Protein AF-X1P8T4-F1 (afdb_monomer)

Organism: NCBI:txid412755

Nearest PDB structures (foldseek):
  1f44-assembly1_A  TM=7.621E-01  e=1.670E-01  Punavirus P1
  2hof-assembly1_A-2  TM=7.284E-01  e=2.158E-01  Punavirus P1
  5crx-assembly1_B-2  TM=7.282E-01  e=3.380E-01  Punavirus P1
  5crx-assembly1_A-2  TM=7.327E-01  e=3.842E-01  Punavirus P1
  3c28-assembly1_A-2  TM=7.308E-01  e=1.071E+00  unclassified

InterPro domains:
  IPR010998 Integrase/recombinase, N-terminal [G3DSA:1.10.150.130] (56-139)

Solvent-accessible surface area (backbone atoms only — not comparable to full-atom values): 8133 Å² total; per-residue (Å²): 137,86,83,61,72,66,59,57,54,52,54,50,52,53,49,50,50,50,53,51,52,51,52,50,51,51,54,58,71,70,46,51,76,67,54,52,52,48,55,52,48,58,64,55,61,77,65,78,84,65,71,62,74,65,49,50,54,53,50,50,53,49,50,52,52,50,51,53,51,50,54,48,49,53,41,45,75,69,70,46,52,70,70,56,40,53,51,43,54,55,48,51,54,53,50,54,48,50,36,58,74,72,67,53,50,80,94,69,66,45,71,65,60,52,52,50,51,51,52,62,51,56,74,67,72,62,53,67,69,60,50,51,54,48,49,72,63,76,109

Mean predicted aligned error: 17.28 Å

Structure (mmCIF, N/CA/C/O backbone):
data_AF-X1P8T4-F1
#
_entry.id   AF-X1P8T4-F1
#
loop_
_atom_site.group_PDB
_atom_site.id
_atom_site.type_symbol
_atom_site.label_atom_id
_atom_site.label_alt_id
_atom_site.label_comp_id
_atom_site.label_asym_id
_atom_site.label_entity_id
_atom_site.label_seq_id
_atom_site.pdbx_PDB_ins_code
_atom_site.Cartn_x
_atom_site.Cartn_y
_atom_site.Cartn_z
_atom_site.occupancy
_atom_site.B_iso_or_equiv
_atom_site.auth_seq_id
_atom_site.auth_comp_id
_atom_site.auth_asym_id
_atom_site.auth_atom_id
_atom_site.pdbx_PDB_model_num
ATOM 1 N N . MET A 1 1 ? 50.712 -6.953 8.086 1.00 42.34 1 MET A N 1
ATOM 2 C CA . MET A 1 1 ? 49.333 -6.878 8.617 1.00 42.34 1 MET A CA 1
ATOM 3 C C . MET A 1 1 ? 49.061 -5.442 9.042 1.00 42.34 1 MET A C 1
ATOM 5 O O . MET A 1 1 ? 49.577 -5.014 10.064 1.00 42.34 1 MET A O 1
ATOM 9 N N . GLN A 1 2 ? 48.352 -4.668 8.218 1.00 41.84 2 GLN A N 1
ATOM 10 C CA . GLN A 1 2 ? 47.947 -3.300 8.561 1.00 41.84 2 GLN A CA 1
ATOM 11 C C . GLN A 1 2 ? 46.629 -3.359 9.339 1.00 41.84 2 GLN A C 1
ATOM 13 O O . GLN A 1 2 ? 45.591 -3.694 8.775 1.00 41.84 2 GLN A O 1
ATOM 18 N N . ASN A 1 3 ? 46.680 -3.055 10.637 1.00 49.06 3 ASN A N 1
ATOM 19 C CA . ASN A 1 3 ? 45.487 -2.864 11.458 1.00 49.06 3 ASN A CA 1
ATOM 20 C C . ASN A 1 3 ? 44.882 -1.495 11.134 1.00 49.06 3 ASN A C 1
ATOM 22 O O . ASN A 1 3 ? 45.495 -0.458 11.384 1.00 49.06 3 ASN A O 1
ATOM 26 N N . ASN A 1 4 ? 43.693 -1.511 10.539 1.00 45.84 4 ASN A N 1
ATOM 27 C CA . ASN A 1 4 ? 42.980 -0.321 10.100 1.00 45.84 4 ASN A CA 1
ATOM 28 C C . ASN A 1 4 ? 42.400 0.427 11.317 1.00 45.84 4 ASN A C 1
ATOM 30 O O . ASN A 1 4 ? 41.573 -0.108 12.056 1.00 45.84 4 ASN A O 1
ATOM 34 N N . LEU A 1 5 ? 42.850 1.667 11.526 1.00 47.00 5 LEU A N 1
ATOM 35 C CA . LEU A 1 5 ? 42.470 2.541 12.646 1.00 47.00 5 LEU A CA 1
ATOM 36 C C . LEU A 1 5 ? 40.945 2.775 12.719 1.00 47.00 5 LEU A C 1
ATOM 38 O O . LEU A 1 5 ? 40.390 2.937 13.805 1.00 47.00 5 LEU A O 1
ATOM 42 N N . ASN A 1 6 ? 40.263 2.721 11.570 1.00 44.97 6 ASN A N 1
ATOM 43 C CA . ASN A 1 6 ? 38.814 2.903 11.461 1.00 44.97 6 ASN A CA 1
ATOM 44 C C . ASN A 1 6 ? 38.005 1.775 12.116 1.00 44.97 6 ASN A C 1
ATOM 46 O O . ASN A 1 6 ? 36.903 2.028 12.603 1.00 44.97 6 ASN A O 1
ATOM 50 N N . THR A 1 7 ? 38.542 0.554 12.181 1.00 46.50 7 THR A N 1
ATOM 51 C CA . THR A 1 7 ? 37.832 -0.586 12.779 1.00 46.50 7 THR A CA 1
ATOM 52 C C . THR A 1 7 ? 37.748 -0.446 14.302 1.00 46.50 7 THR A C 1
ATOM 54 O O . THR A 1 7 ? 36.690 -0.667 14.881 1.00 46.50 7 THR A O 1
ATOM 57 N N . LYS A 1 8 ? 38.813 0.059 14.947 1.00 47.97 8 LYS A N 1
ATOM 58 C CA . LYS A 1 8 ? 38.831 0.317 16.400 1.00 47.97 8 LYS A CA 1
ATOM 59 C C . LYS A 1 8 ? 37.889 1.447 16.831 1.00 47.97 8 LYS A C 1
ATOM 61 O O . LYS A 1 8 ? 37.300 1.370 17.905 1.00 47.97 8 LYS A O 1
ATOM 66 N N . ILE A 1 9 ? 37.732 2.492 16.012 1.00 49.03 9 ILE A N 1
ATOM 67 C CA . ILE A 1 9 ? 36.825 3.617 16.313 1.00 49.03 9 ILE A CA 1
ATOM 68 C C . ILE A 1 9 ? 35.359 3.180 16.168 1.00 49.03 9 ILE A C 1
ATOM 70 O O . ILE A 1 9 ? 34.516 3.554 16.985 1.00 49.03 9 ILE A O 1
ATOM 74 N N . ALA A 1 10 ? 35.056 2.352 15.164 1.00 46.72 10 ALA A N 1
ATOM 75 C CA . ALA A 1 10 ? 33.722 1.790 14.976 1.00 46.72 10 ALA A CA 1
ATOM 76 C C . ALA A 1 10 ? 33.320 0.864 16.140 1.00 46.72 10 ALA A C 1
ATOM 78 O O . ALA A 1 10 ? 32.222 1.004 16.675 1.00 46.72 10 ALA A O 1
ATOM 79 N N . GLU A 1 11 ? 34.219 -0.012 16.597 1.00 48.03 11 GLU A N 1
ATOM 80 C CA . GLU A 1 11 ? 33.975 -0.902 17.746 1.00 48.03 11 GLU A CA 1
ATOM 81 C C . GLU A 1 11 ? 33.832 -0.143 19.078 1.00 48.03 11 GLU A C 1
ATOM 83 O O . GLU A 1 11 ? 32.978 -0.486 19.901 1.00 48.03 11 GLU A O 1
ATOM 88 N N . GLY A 1 12 ? 34.606 0.933 19.274 1.00 44.12 12 GLY A N 1
ATOM 89 C CA . GLY A 1 12 ? 34.494 1.805 20.448 1.00 44.12 12 GLY A CA 1
ATOM 90 C C . GLY A 1 12 ? 33.162 2.560 20.516 1.00 44.12 12 GLY A C 1
ATOM 91 O O . GLY A 1 12 ? 32.550 2.640 21.580 1.00 44.12 12 GLY A O 1
ATOM 92 N N . ASN A 1 13 ? 32.663 3.055 19.379 1.00 51.62 13 ASN A N 1
ATOM 93 C CA . ASN A 1 13 ? 31.381 3.765 19.307 1.00 51.62 13 ASN A CA 1
ATOM 94 C C . ASN A 1 13 ? 30.173 2.835 19.472 1.00 51.62 13 ASN A C 1
ATOM 96 O O . ASN A 1 13 ? 29.181 3.228 20.084 1.00 51.62 13 ASN A O 1
ATOM 100 N N . VAL A 1 14 ? 30.257 1.603 18.962 1.00 56.59 14 VAL A N 1
ATOM 101 C CA . VAL A 1 14 ? 29.225 0.581 19.190 1.00 56.59 14 VAL A CA 1
ATOM 102 C C . VAL A 1 14 ? 29.197 0.183 20.668 1.00 56.59 14 VAL A C 1
ATOM 104 O O . VAL A 1 14 ? 28.121 0.129 21.257 1.00 56.59 14 VAL A O 1
ATOM 107 N N . SER A 1 15 ? 30.363 0.016 21.301 1.00 59.25 15 SER A N 1
ATOM 108 C CA . SER A 1 15 ? 30.453 -0.261 22.742 1.00 59.25 15 SER A CA 1
ATOM 109 C C . SER A 1 15 ? 29.883 0.871 23.601 1.00 59.25 15 SER A C 1
ATOM 111 O O . SER A 1 15 ? 29.090 0.611 24.501 1.00 59.25 15 SER A O 1
ATOM 113 N N . LEU A 1 16 ? 30.218 2.132 23.312 1.00 54.69 16 LEU A N 1
ATOM 114 C CA . LEU A 1 16 ? 29.697 3.282 24.064 1.00 54.69 16 LEU A CA 1
ATOM 115 C C . LEU A 1 16 ? 28.187 3.453 23.899 1.00 54.69 16 LEU A C 1
ATOM 117 O O . LEU A 1 16 ? 27.490 3.747 24.868 1.00 54.69 16 LEU A O 1
ATOM 121 N N . ARG A 1 17 ? 27.670 3.237 22.686 1.00 51.34 17 ARG A N 1
ATOM 122 C CA . ARG A 1 17 ? 26.232 3.280 22.426 1.00 51.34 17 ARG A CA 1
ATOM 123 C C . ARG A 1 17 ? 25.494 2.200 23.212 1.00 51.34 17 ARG A C 1
ATOM 125 O O . ARG A 1 17 ? 24.482 2.511 23.829 1.00 51.34 17 ARG A O 1
ATOM 132 N N . ASN A 1 18 ? 26.025 0.980 23.234 1.00 56.69 18 ASN A N 1
ATOM 133 C CA . ASN A 1 18 ? 25.427 -0.122 23.981 1.00 56.69 18 ASN A CA 1
ATOM 134 C C . ASN A 1 18 ? 25.440 0.155 25.493 1.00 56.69 18 ASN A C 1
ATOM 136 O O . ASN A 1 18 ? 24.425 -0.046 26.146 1.00 56.69 18 ASN A O 1
ATOM 140 N N . ILE A 1 19 ? 26.531 0.710 26.036 1.00 57.53 19 ILE A N 1
ATOM 141 C CA . ILE A 1 19 ? 26.623 1.084 27.460 1.00 57.53 19 ILE A CA 1
ATOM 142 C C . ILE A 1 19 ? 25.605 2.179 27.819 1.00 57.53 19 ILE A C 1
ATOM 144 O O . ILE A 1 19 ? 24.952 2.100 28.858 1.00 57.53 19 ILE A O 1
ATOM 148 N N . ILE A 1 20 ? 25.440 3.192 26.963 1.00 56.81 20 ILE A N 1
ATOM 149 C CA . ILE A 1 20 ? 24.473 4.277 27.189 1.00 56.81 20 ILE A CA 1
ATOM 150 C C . ILE A 1 20 ? 23.032 3.763 27.069 1.00 56.81 20 ILE A C 1
ATOM 152 O O . ILE A 1 20 ? 22.190 4.131 27.886 1.00 56.81 20 ILE A O 1
ATOM 156 N N . GLU A 1 21 ? 22.736 2.918 26.078 1.00 64.50 21 GLU A N 1
ATOM 157 C CA . GLU A 1 21 ? 21.409 2.312 25.911 1.00 64.50 21 GLU A CA 1
ATOM 158 C C . GLU A 1 21 ? 21.065 1.395 27.096 1.00 64.50 21 GLU A C 1
ATOM 160 O O . GLU A 1 21 ? 19.959 1.485 27.628 1.00 64.50 21 GLU A O 1
ATOM 165 N N . GL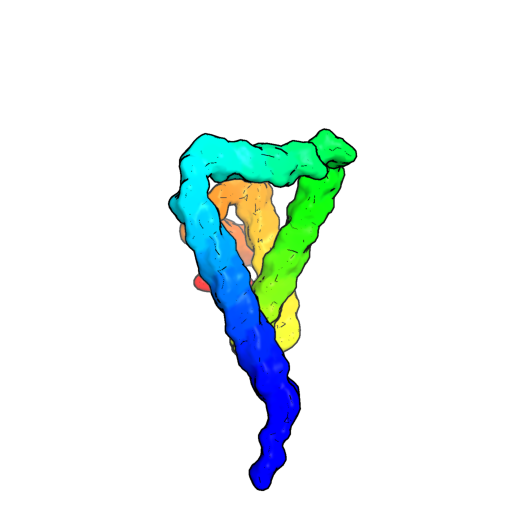U A 1 22 ? 22.007 0.583 27.579 1.00 64.00 22 GLU A N 1
ATOM 166 C CA . GLU A 1 22 ? 21.797 -0.275 28.748 1.00 64.00 22 GLU A CA 1
ATOM 167 C C . GLU A 1 22 ? 21.609 0.524 30.047 1.00 64.00 22 GLU A C 1
ATOM 169 O O . GLU A 1 22 ? 20.671 0.233 30.794 1.00 64.00 22 GLU A O 1
ATOM 174 N N . ASP A 1 23 ? 22.416 1.562 30.304 1.00 63.72 23 ASP A N 1
ATOM 175 C CA . ASP A 1 23 ? 22.267 2.420 31.493 1.00 63.72 23 ASP A CA 1
ATOM 176 C C . ASP A 1 23 ? 20.933 3.182 31.470 1.00 63.72 23 ASP A C 1
ATOM 178 O O . ASP A 1 23 ? 20.225 3.258 32.477 1.00 63.72 23 ASP A O 1
ATOM 182 N N . LEU A 1 24 ? 20.526 3.686 30.299 1.00 62.19 24 LEU A N 1
ATOM 183 C CA . LEU A 1 24 ? 19.226 4.333 30.119 1.00 62.19 24 LEU A CA 1
ATOM 184 C C . LEU A 1 24 ? 18.071 3.360 30.354 1.00 62.19 24 LEU A C 1
ATOM 186 O O . LEU A 1 24 ? 17.110 3.712 31.039 1.00 62.19 24 LEU A O 1
ATOM 190 N N . ILE A 1 25 ? 18.160 2.135 29.835 1.00 68.62 25 ILE A N 1
ATOM 191 C CA . ILE A 1 25 ? 17.139 1.104 30.049 1.00 68.62 25 ILE A CA 1
ATOM 192 C C . ILE A 1 25 ? 17.047 0.739 31.533 1.00 68.62 25 ILE A C 1
ATOM 194 O O . ILE A 1 25 ? 15.938 0.599 32.048 1.00 68.62 25 ILE A O 1
ATOM 198 N N . GLN A 1 26 ? 18.174 0.612 32.236 1.00 68.06 26 GLN A N 1
ATOM 199 C CA . GLN A 1 26 ? 18.180 0.316 33.671 1.00 68.06 26 GLN A CA 1
ATOM 200 C C . GLN A 1 26 ? 17.583 1.458 34.495 1.00 68.06 26 GLN A C 1
ATOM 202 O O . GLN A 1 26 ? 16.746 1.212 35.364 1.00 68.06 26 GLN A O 1
ATOM 207 N N . ARG A 1 27 ? 17.918 2.714 34.175 1.00 64.31 27 ARG A N 1
ATOM 208 C CA . ARG A 1 27 ? 17.305 3.883 34.822 1.00 64.31 27 ARG A CA 1
ATOM 209 C C . ARG A 1 27 ? 15.802 3.940 34.579 1.00 64.31 27 ARG A C 1
ATOM 211 O O . ARG A 1 27 ? 15.059 4.144 35.527 1.00 64.31 27 ARG A O 1
ATOM 218 N N . ILE A 1 28 ? 15.343 3.696 33.349 1.00 63.50 28 ILE A N 1
ATOM 219 C CA . ILE A 1 28 ? 13.912 3.668 32.998 1.00 63.50 28 ILE A CA 1
ATOM 220 C C . ILE A 1 28 ? 13.179 2.542 33.736 1.00 63.50 28 ILE A C 1
ATOM 222 O O . ILE A 1 28 ? 12.072 2.760 34.220 1.00 63.50 28 ILE A O 1
ATOM 226 N N . LYS A 1 29 ? 13.793 1.359 33.863 1.00 71.88 29 LYS A N 1
ATOM 227 C CA . LYS A 1 29 ? 13.238 0.230 34.630 1.00 71.88 29 LYS A CA 1
ATOM 228 C C . LYS A 1 29 ? 13.161 0.507 36.133 1.00 71.88 29 LYS A C 1
ATOM 230 O O . LYS A 1 29 ? 12.312 -0.076 36.798 1.00 71.88 29 LYS A O 1
ATOM 235 N N . GLY A 1 30 ? 14.035 1.367 36.653 1.00 70.31 30 GLY A N 1
ATOM 236 C CA . GLY A 1 30 ? 14.040 1.788 38.054 1.00 70.31 30 GLY A CA 1
ATOM 237 C C . GLY A 1 30 ? 13.045 2.903 38.393 1.00 70.31 30 GLY A C 1
ATOM 238 O O . GLY A 1 30 ? 12.837 3.170 39.573 1.00 70.31 30 GLY A O 1
ATOM 239 N N . LEU A 1 31 ? 12.430 3.552 37.397 1.00 70.75 31 LEU A N 1
ATOM 240 C CA . LEU A 1 31 ? 11.443 4.608 37.626 1.00 70.75 31 LEU A CA 1
ATOM 241 C C . LEU A 1 31 ? 10.074 4.019 37.965 1.00 70.75 31 LEU A C 1
ATOM 243 O O . LEU A 1 31 ? 9.599 3.078 37.324 1.00 70.75 31 LEU A O 1
ATOM 247 N N . SER A 1 32 ? 9.391 4.630 38.930 1.00 71.19 32 SER A N 1
ATOM 248 C CA . SER A 1 32 ? 7.996 4.301 39.200 1.00 71.19 32 SER A CA 1
ATOM 249 C C . SER A 1 32 ? 7.092 4.735 38.040 1.00 71.19 32 SER A C 1
ATOM 251 O O . SER A 1 32 ? 7.391 5.657 37.274 1.00 71.19 32 SER A O 1
ATOM 253 N N . SER A 1 33 ? 5.922 4.106 37.926 1.00 64.00 33 SER A N 1
ATOM 254 C CA . SER A 1 33 ? 4.934 4.404 36.881 1.00 64.00 33 SER A CA 1
ATOM 255 C C . SER A 1 33 ? 4.541 5.889 36.840 1.00 64.00 33 SER A C 1
ATOM 257 O O . SER A 1 33 ? 4.277 6.438 35.770 1.00 64.00 33 SER A O 1
ATOM 259 N N . GLY A 1 34 ? 4.525 6.555 38.001 1.00 66.94 34 GLY A N 1
ATOM 260 C CA . GLY A 1 34 ? 4.234 7.985 38.121 1.00 66.94 34 GLY A CA 1
ATOM 261 C C . GLY A 1 34 ? 5.357 8.877 37.589 1.00 66.94 34 GLY A C 1
ATOM 262 O O . GLY A 1 34 ? 5.085 9.870 36.915 1.00 66.94 34 GLY A O 1
ATOM 263 N N . GLU A 1 35 ? 6.612 8.500 37.820 1.00 68.38 35 GLU A N 1
ATOM 264 C CA . GLU A 1 35 ? 7.783 9.242 37.341 1.00 68.38 35 GLU A CA 1
ATOM 265 C C . GLU A 1 35 ? 7.962 9.102 35.827 1.00 68.38 35 GLU A C 1
ATOM 267 O O . GLU A 1 35 ? 8.258 10.087 35.148 1.00 68.38 35 GLU A O 1
ATOM 272 N N . LEU A 1 36 ? 7.677 7.918 35.273 1.00 65.81 36 LEU A N 1
ATOM 273 C CA . LEU A 1 36 ? 7.647 7.691 33.823 1.00 65.81 36 LEU A CA 1
ATOM 274 C C . LEU A 1 36 ? 6.587 8.560 33.134 1.00 65.81 36 LEU A C 1
ATOM 276 O O . LEU A 1 36 ? 6.860 9.201 32.116 1.00 65.81 36 LEU A O 1
ATOM 280 N N . LEU A 1 37 ? 5.385 8.634 33.714 1.00 62.09 37 LEU A N 1
ATOM 281 C CA . LEU A 1 37 ? 4.307 9.492 33.217 1.00 62.09 37 LEU A CA 1
ATOM 282 C C . LEU A 1 37 ? 4.652 10.982 33.340 1.00 62.09 37 LEU A C 1
ATOM 284 O O . LEU A 1 37 ? 4.327 11.757 32.438 1.00 62.09 37 LEU A O 1
ATOM 288 N N . GLY A 1 38 ? 5.325 11.383 34.419 1.00 66.56 38 GLY A N 1
ATOM 289 C CA . GLY A 1 38 ? 5.813 12.747 34.620 1.00 66.56 38 GLY A CA 1
ATOM 290 C C . GLY A 1 38 ? 6.852 13.155 33.575 1.00 66.56 38 GLY A C 1
ATOM 291 O O . GLY A 1 38 ? 6.690 14.183 32.917 1.00 66.56 38 GLY A O 1
ATOM 292 N N . ALA A 1 39 ? 7.865 12.316 33.346 1.00 65.19 39 ALA A N 1
ATOM 293 C CA . ALA A 1 39 ? 8.893 12.548 32.332 1.00 65.19 39 ALA A CA 1
ATOM 294 C C . ALA A 1 39 ? 8.295 12.631 30.916 1.00 65.19 39 ALA A C 1
ATOM 296 O O . ALA A 1 39 ? 8.615 13.545 30.151 1.00 65.19 39 ALA A O 1
ATOM 297 N N . TYR A 1 40 ? 7.358 11.735 30.589 1.00 60.12 40 TYR A N 1
ATOM 298 C CA . TYR A 1 40 ? 6.648 11.747 29.310 1.00 60.12 40 TYR A CA 1
ATOM 299 C C . TYR A 1 40 ? 5.817 13.026 29.116 1.00 60.12 40 TYR A C 1
ATOM 301 O O . TYR A 1 40 ? 5.844 13.636 28.044 1.00 60.12 40 TYR A O 1
ATOM 309 N N . ARG A 1 41 ? 5.113 13.485 30.160 1.00 60.34 41 ARG A N 1
ATOM 310 C CA . ARG A 1 41 ? 4.318 14.722 30.110 1.00 60.34 41 ARG A CA 1
ATOM 311 C C . ARG A 1 41 ? 5.189 15.967 29.963 1.00 60.34 41 ARG A C 1
ATOM 313 O O . ARG A 1 41 ? 4.847 16.815 29.141 1.00 60.34 41 ARG A O 1
ATOM 320 N N . SER A 1 42 ? 6.322 16.048 30.659 1.00 59.56 42 SER A N 1
ATOM 321 C CA . SER A 1 42 ? 7.282 17.155 30.521 1.00 59.56 42 SER A CA 1
ATOM 322 C C . SER A 1 42 ? 7.887 17.232 29.115 1.00 59.56 42 SER A C 1
ATOM 324 O O . SER A 1 42 ? 8.001 18.319 28.550 1.00 59.56 42 SER A O 1
ATOM 326 N N . LEU A 1 43 ? 8.176 16.085 28.490 1.00 56.31 43 LEU A N 1
ATOM 327 C CA . LEU A 1 43 ? 8.581 16.025 27.080 1.00 56.31 43 LEU A CA 1
ATOM 328 C C . LEU A 1 43 ? 7.440 16.416 26.123 1.00 56.31 43 LEU A C 1
ATOM 330 O O . LEU A 1 43 ? 7.688 16.992 25.062 1.00 56.31 43 LEU A O 1
ATOM 334 N N . SER A 1 44 ? 6.186 16.131 26.488 1.00 51.19 44 SER A N 1
ATOM 335 C CA . SER A 1 44 ? 5.008 16.496 25.690 1.00 51.19 44 SER A CA 1
ATOM 336 C C . SER A 1 44 ? 4.648 17.988 25.779 1.00 51.19 44 SER A C 1
ATOM 338 O O . SER A 1 44 ? 4.207 18.564 24.785 1.00 51.19 44 SER A O 1
ATOM 340 N N . GLY A 1 45 ? 4.896 18.630 26.929 1.00 44.31 45 GLY A N 1
ATOM 341 C CA . GLY A 1 45 ? 4.607 20.048 27.177 1.00 44.31 45 GLY A CA 1
ATOM 342 C C . GLY A 1 45 ? 5.537 21.016 26.438 1.00 44.31 45 GLY A C 1
ATOM 343 O O . GLY A 1 45 ? 5.166 22.156 26.178 1.00 44.31 45 GLY A O 1
ATOM 344 N N . LEU A 1 46 ? 6.709 20.552 25.997 1.00 49.66 46 LEU A N 1
ATOM 345 C CA . LEU A 1 46 ? 7.631 21.327 25.154 1.00 49.66 46 LEU A CA 1
ATOM 346 C C . LEU A 1 46 ? 7.116 21.554 23.715 1.00 49.66 46 LEU A C 1
ATOM 348 O O . LEU A 1 46 ? 7.721 22.318 22.966 1.00 49.66 46 LEU A O 1
ATOM 352 N N . LYS A 1 47 ? 6.011 20.912 23.300 1.00 50.00 47 LYS A N 1
ATOM 353 C CA . LYS A 1 47 ? 5.472 20.986 21.924 1.00 50.00 47 LYS A CA 1
ATOM 354 C C . LYS A 1 47 ? 4.290 21.941 21.728 1.00 50.00 47 LYS A C 1
ATOM 356 O O . LYS A 1 47 ? 3.878 22.142 20.589 1.00 50.00 47 LYS A O 1
ATOM 361 N N . THR A 1 48 ? 3.734 22.536 22.781 1.00 43.41 48 THR A N 1
ATOM 362 C CA . THR A 1 48 ? 2.411 23.194 22.734 1.00 43.41 48 THR A CA 1
ATOM 363 C C . THR A 1 48 ? 2.432 24.715 22.548 1.00 43.41 48 THR A C 1
ATOM 365 O O . THR A 1 48 ? 1.591 25.406 23.109 1.00 43.41 48 THR A O 1
ATOM 368 N N . SER A 1 49 ? 3.328 25.245 21.708 1.00 38.19 49 SER A N 1
ATOM 369 C CA . SER A 1 49 ? 3.290 26.666 21.306 1.00 38.19 49 SER A CA 1
ATOM 370 C C . SER A 1 49 ? 3.489 26.867 19.798 1.00 38.19 49 SER A C 1
ATOM 372 O O . SER A 1 49 ? 4.286 27.704 19.389 1.00 38.19 49 SER A O 1
ATOM 374 N N . SER A 1 50 ? 2.806 26.107 18.929 1.00 38.47 50 SER A N 1
ATOM 375 C CA . SER A 1 50 ? 2.669 26.505 17.514 1.00 38.47 50 SER A CA 1
ATOM 376 C C . SER A 1 50 ? 1.538 25.772 16.777 1.00 38.47 50 SER A C 1
ATOM 378 O O . SER A 1 50 ? 1.628 24.585 16.498 1.00 38.47 50 SER A O 1
ATOM 380 N N . ASN A 1 51 ? 0.472 26.508 16.456 1.00 40.62 51 ASN A N 1
ATOM 381 C CA . ASN A 1 51 ? -0.539 26.267 15.411 1.00 40.62 51 ASN A CA 1
ATOM 382 C C . ASN A 1 51 ? -0.707 24.812 14.885 1.00 40.62 51 ASN A C 1
ATOM 384 O O . ASN A 1 51 ? -0.256 24.441 13.794 1.00 40.62 51 ASN A O 1
ATOM 388 N N . ASN A 1 52 ? -1.431 23.996 15.658 1.00 43.59 52 ASN A N 1
ATOM 389 C CA . ASN A 1 52 ? -1.512 22.538 15.507 1.00 43.59 52 ASN A CA 1
ATOM 390 C C . ASN A 1 52 ? -2.037 22.040 14.143 1.00 43.59 52 ASN A C 1
ATOM 392 O O . ASN A 1 52 ? -1.549 21.032 13.643 1.00 43.59 52 ASN A O 1
ATOM 396 N N . ASN A 1 53 ? -2.965 22.731 13.475 1.00 35.34 53 ASN A N 1
ATOM 397 C CA . ASN A 1 53 ? -3.559 22.206 12.231 1.00 35.34 53 ASN A CA 1
ATOM 398 C C . ASN A 1 53 ? -2.610 22.260 11.019 1.00 35.34 53 ASN A C 1
ATOM 400 O O . ASN A 1 53 ? -2.611 21.357 10.181 1.00 35.34 53 ASN A O 1
ATOM 404 N N . LEU A 1 54 ? -1.748 23.277 10.947 1.00 35.94 54 LEU A N 1
ATOM 405 C CA . LEU A 1 54 ? -0.736 23.409 9.891 1.00 35.94 54 LEU A CA 1
ATOM 406 C C . LEU A 1 54 ? 0.458 22.476 10.132 1.00 35.94 54 LEU A C 1
ATOM 408 O O . LEU A 1 54 ? 1.078 21.991 9.185 1.00 35.94 54 LEU A O 1
ATOM 412 N N . GLN A 1 55 ? 0.774 22.206 11.400 1.00 40.97 55 GLN A N 1
ATOM 413 C CA . GLN A 1 55 ? 1.858 21.305 11.777 1.00 40.97 55 GLN A CA 1
ATOM 414 C C . GLN A 1 55 ? 1.462 19.834 11.596 1.00 40.97 55 GLN A C 1
ATOM 416 O O . GLN A 1 55 ? 2.296 19.045 11.159 1.00 40.97 55 GLN A O 1
ATOM 421 N N . ILE A 1 56 ? 0.194 19.473 11.832 1.00 39.97 56 ILE A N 1
ATOM 422 C CA . ILE A 1 56 ? -0.329 18.121 11.579 1.00 39.97 56 ILE A CA 1
ATOM 423 C C . ILE A 1 56 ? -0.301 17.791 10.081 1.00 39.97 56 ILE A C 1
ATOM 425 O O . ILE A 1 56 ? 0.210 16.734 9.722 1.00 39.97 56 ILE A O 1
ATOM 429 N N . SER A 1 57 ? -0.752 18.683 9.186 1.00 33.19 57 SER A N 1
ATOM 430 C CA . SER A 1 57 ? -0.697 18.391 7.740 1.00 33.19 57 SER A CA 1
ATOM 431 C C . SER A 1 57 ? 0.744 18.312 7.218 1.00 33.19 57 SER A C 1
ATOM 433 O O . SER A 1 57 ? 1.073 17.403 6.458 1.00 33.19 57 SER A O 1
ATOM 435 N N . LYS A 1 58 ? 1.647 19.188 7.692 1.00 36.88 58 LYS A N 1
ATOM 436 C CA . LYS A 1 58 ? 3.083 19.127 7.364 1.00 36.88 58 LYS A CA 1
ATOM 437 C C . LYS A 1 58 ? 3.746 17.852 7.888 1.00 36.88 58 LYS A C 1
ATOM 439 O O . LYS A 1 58 ? 4.533 17.244 7.169 1.00 36.88 58 LYS A O 1
ATOM 444 N N . LYS A 1 59 ? 3.420 17.432 9.113 1.00 50.97 59 LYS A N 1
ATOM 445 C CA . LYS A 1 59 ? 3.955 16.214 9.734 1.00 50.97 59 LYS A CA 1
ATOM 446 C C . LYS A 1 59 ? 3.418 14.951 9.058 1.00 50.97 59 LYS A C 1
ATOM 448 O O . LYS A 1 59 ? 4.197 14.037 8.818 1.00 50.97 59 LYS A O 1
ATOM 453 N N . ASN A 1 60 ? 2.140 14.926 8.684 1.00 49.69 60 ASN A N 1
ATOM 454 C CA . ASN A 1 60 ? 1.545 13.824 7.926 1.00 49.69 60 ASN A CA 1
ATOM 455 C C . ASN A 1 60 ? 2.142 13.735 6.515 1.00 49.69 60 ASN A C 1
ATOM 457 O O . ASN A 1 60 ? 2.499 12.647 6.082 1.00 49.69 60 ASN A O 1
ATOM 461 N N . ASN A 1 61 ? 2.358 14.869 5.841 1.00 57.12 61 ASN A N 1
ATOM 462 C CA . ASN A 1 61 ? 3.044 14.900 4.546 1.00 57.12 61 ASN A CA 1
ATOM 463 C C . ASN A 1 61 ? 4.499 14.421 4.646 1.00 57.12 61 ASN A C 1
ATOM 465 O O . ASN A 1 61 ? 5.001 13.776 3.728 1.00 57.12 61 ASN A O 1
ATOM 469 N N . GLN A 1 62 ? 5.197 14.747 5.737 1.00 63.38 62 GLN A N 1
ATOM 470 C CA . GLN A 1 62 ? 6.556 14.262 5.970 1.00 63.38 62 GLN A CA 1
ATOM 471 C C . GLN A 1 62 ? 6.567 12.750 6.227 1.00 63.38 62 GLN A C 1
ATOM 473 O O . GLN A 1 62 ? 7.354 12.043 5.608 1.00 63.38 62 GLN A O 1
ATOM 478 N N . LEU A 1 63 ? 5.635 12.253 7.045 1.00 69.25 63 LEU A N 1
ATOM 479 C CA . LEU A 1 63 ? 5.462 10.825 7.303 1.00 69.25 63 LEU A CA 1
ATOM 480 C C . LEU A 1 63 ? 5.135 10.047 6.017 1.00 69.25 63 LEU A C 1
ATOM 482 O O . LEU A 1 63 ? 5.725 9.004 5.766 1.00 69.25 63 LEU A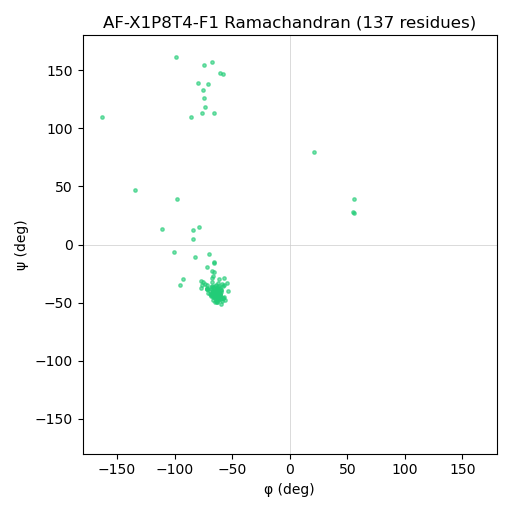 O 1
ATOM 486 N N . GLU A 1 64 ? 4.253 10.570 5.160 1.00 63.09 64 GLU A N 1
ATOM 487 C CA . GLU A 1 64 ? 3.945 9.959 3.860 1.00 63.09 64 GLU A CA 1
ATOM 488 C C . GLU A 1 64 ? 5.175 9.902 2.945 1.00 63.09 64 GLU A C 1
ATOM 490 O O . GLU A 1 64 ? 5.427 8.876 2.311 1.00 63.09 64 GLU A O 1
ATOM 495 N N . LYS A 1 65 ? 5.983 10.970 2.904 1.00 71.75 65 LYS A N 1
ATOM 496 C CA . LYS A 1 65 ? 7.253 10.975 2.161 1.00 71.75 65 LYS A CA 1
ATOM 497 C C . LYS A 1 65 ? 8.240 9.949 2.709 1.00 71.75 65 LYS A C 1
ATOM 499 O O . LYS A 1 65 ? 8.919 9.291 1.921 1.00 71.75 65 LYS A O 1
ATOM 504 N N . ASP A 1 66 ? 8.318 9.814 4.029 1.00 74.50 66 ASP A N 1
ATOM 505 C CA . ASP A 1 66 ? 9.208 8.860 4.684 1.00 74.50 66 ASP A CA 1
ATOM 506 C C . ASP A 1 66 ? 8.788 7.411 4.376 1.00 74.50 66 ASP A C 1
ATOM 508 O O . ASP A 1 66 ? 9.640 6.622 3.967 1.00 74.50 66 ASP A O 1
ATOM 512 N N . ILE A 1 67 ? 7.485 7.099 4.415 1.00 75.94 67 ILE A N 1
ATOM 513 C CA . ILE A 1 67 ? 6.932 5.781 4.047 1.00 75.94 67 ILE A CA 1
ATOM 514 C C . ILE A 1 67 ? 7.178 5.464 2.565 1.00 75.94 67 ILE A C 1
ATOM 516 O O . ILE A 1 67 ? 7.635 4.372 2.225 1.00 75.94 67 ILE A O 1
ATOM 520 N N . ILE A 1 68 ? 6.924 6.416 1.658 1.00 77.75 68 ILE A N 1
ATOM 521 C CA . ILE A 1 68 ? 7.175 6.226 0.219 1.00 77.75 68 ILE A CA 1
ATOM 522 C C . ILE A 1 68 ? 8.663 5.961 -0.041 1.00 77.75 68 ILE A C 1
ATOM 524 O O . ILE A 1 68 ? 9.010 5.107 -0.864 1.00 77.75 68 ILE A O 1
ATOM 528 N N . ARG A 1 69 ? 9.554 6.680 0.651 1.00 80.00 69 ARG A N 1
ATOM 529 C CA . ARG A 1 69 ? 11.005 6.492 0.541 1.00 80.00 69 ARG A CA 1
ATOM 530 C C . ARG A 1 69 ? 11.426 5.115 1.043 1.00 80.00 69 ARG A C 1
ATOM 532 O O . ARG A 1 69 ? 12.228 4.457 0.379 1.00 80.00 69 ARG A O 1
ATOM 539 N N . GLU A 1 70 ? 10.902 4.680 2.180 1.00 79.12 70 GLU A N 1
ATOM 540 C CA . GLU A 1 70 ? 11.204 3.373 2.760 1.00 79.12 70 GLU A CA 1
ATOM 541 C C . GLU A 1 70 ? 10.726 2.234 1.853 1.00 79.12 70 GLU A C 1
ATOM 543 O O . GLU A 1 70 ? 11.526 1.380 1.468 1.00 79.12 70 GLU A O 1
ATOM 548 N N . TYR A 1 71 ? 9.482 2.294 1.373 1.00 82.81 71 TYR A N 1
ATOM 549 C CA . TYR A 1 71 ? 8.949 1.313 0.426 1.00 82.81 71 TYR A CA 1
ATOM 550 C C . TYR A 1 71 ? 9.737 1.287 -0.893 1.00 82.81 71 TYR A C 1
ATOM 552 O O . TYR A 1 71 ? 10.096 0.223 -1.397 1.00 82.81 71 TYR A O 1
ATOM 560 N N . SER A 1 72 ? 10.113 2.457 -1.422 1.00 79.00 72 SER A N 1
ATOM 561 C CA . SER A 1 72 ? 10.981 2.543 -2.605 1.00 79.00 72 SER A CA 1
ATOM 562 C C . SER A 1 72 ? 12.345 1.889 -2.372 1.00 79.00 72 SER A C 1
ATOM 564 O O . SER A 1 72 ? 12.906 1.282 -3.282 1.00 79.00 72 SER A O 1
ATOM 566 N N . THR A 1 73 ? 12.893 2.029 -1.165 1.00 84.50 73 THR A N 1
ATOM 567 C CA . THR A 1 73 ? 14.191 1.458 -0.781 1.00 84.50 73 THR A CA 1
ATOM 568 C C . THR A 1 73 ? 14.093 -0.060 -0.662 1.00 84.50 73 THR A C 1
ATOM 570 O O . THR A 1 73 ? 14.950 -0.762 -1.191 1.00 84.50 73 THR A O 1
ATOM 573 N N . HIS A 1 74 ? 13.006 -0.564 -0.075 1.00 84.50 74 HIS A N 1
ATOM 574 C CA . HIS A 1 74 ? 12.694 -1.990 -0.018 1.00 84.50 74 HIS A CA 1
ATOM 575 C C . HIS A 1 74 ? 12.561 -2.619 -1.415 1.00 84.50 74 HIS A C 1
ATOM 577 O O . HIS A 1 74 ? 13.168 -3.644 -1.705 1.00 84.50 74 HIS A O 1
ATOM 583 N N . LEU A 1 75 ? 11.832 -1.986 -2.339 1.00 82.12 75 LEU A N 1
ATOM 584 C CA . LEU A 1 75 ? 11.714 -2.510 -3.705 1.00 82.12 75 LEU A CA 1
ATOM 585 C C . LEU A 1 75 ? 13.065 -2.526 -4.438 1.00 82.12 75 LEU A C 1
ATOM 587 O O . LEU A 1 75 ? 13.346 -3.441 -5.212 1.00 82.12 75 LEU A O 1
ATOM 591 N N . ARG A 1 76 ? 13.927 -1.535 -4.184 1.00 85.38 76 ARG A N 1
ATOM 592 C CA . ARG A 1 76 ? 15.287 -1.508 -4.742 1.00 85.38 76 ARG A CA 1
ATOM 593 C C . ARG A 1 76 ? 16.174 -2.603 -4.158 1.00 85.38 76 ARG A C 1
ATOM 595 O O . ARG A 1 76 ? 16.939 -3.189 -4.915 1.00 85.38 76 ARG A O 1
ATOM 602 N N . SER A 1 77 ? 16.063 -2.915 -2.863 1.00 88.69 77 SER A N 1
ATOM 603 C CA . SER A 1 77 ? 16.830 -4.015 -2.257 1.00 88.69 77 SER A CA 1
ATOM 604 C C . SER A 1 77 ? 16.401 -5.391 -2.778 1.00 88.69 77 SER A C 1
ATOM 606 O O . SER A 1 77 ? 17.211 -6.311 -2.808 1.00 88.69 77 SER A O 1
ATOM 608 N N . GLN A 1 78 ? 15.174 -5.516 -3.295 1.00 87.69 78 GLN A N 1
ATOM 609 C CA . 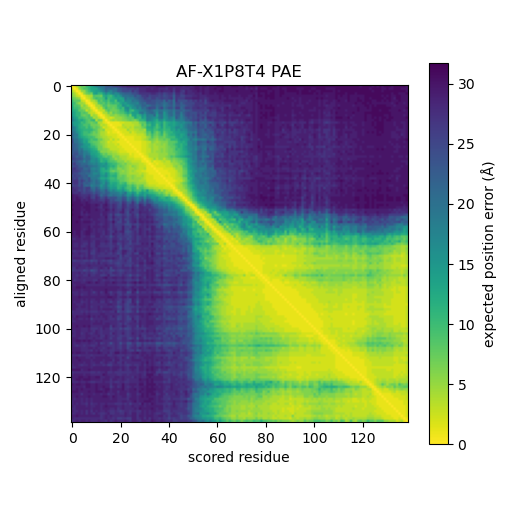GLN A 1 78 ? 14.718 -6.680 -4.066 1.00 87.69 78 GLN A CA 1
ATOM 610 C C . GLN A 1 78 ? 15.193 -6.687 -5.536 1.00 87.69 78 GLN A C 1
ATOM 612 O O . GLN A 1 78 ? 14.635 -7.413 -6.364 1.00 87.69 78 GLN A O 1
ATOM 617 N N . ASN A 1 79 ? 16.179 -5.859 -5.899 1.00 89.94 79 ASN A N 1
ATOM 618 C CA . ASN A 1 79 ? 16.706 -5.714 -7.260 1.00 89.94 79 ASN A CA 1
ATOM 619 C C . ASN A 1 79 ? 15.641 -5.358 -8.318 1.00 89.94 79 ASN A C 1
ATOM 621 O O . ASN A 1 79 ? 15.794 -5.676 -9.500 1.00 89.94 79 ASN A O 1
ATOM 625 N N . LYS A 1 80 ? 14.541 -4.692 -7.933 1.00 82.94 80 LYS A N 1
ATOM 626 C CA . LYS A 1 80 ? 13.557 -4.213 -8.914 1.00 82.94 80 LYS A CA 1
ATOM 627 C C . LYS A 1 80 ? 14.138 -3.045 -9.710 1.00 82.94 80 LYS A C 1
ATOM 629 O O . LYS A 1 80 ? 14.734 -2.123 -9.154 1.00 82.94 80 LYS A O 1
ATOM 634 N N . ALA A 1 81 ? 13.897 -3.053 -11.021 1.00 91.00 81 ALA A N 1
ATOM 635 C CA . ALA A 1 81 ? 14.256 -1.944 -11.896 1.00 91.00 81 ALA A CA 1
ATOM 636 C C . ALA A 1 81 ? 13.586 -0.639 -11.438 1.00 91.00 81 ALA A C 1
ATOM 638 O O . ALA A 1 81 ? 12.448 -0.643 -10.965 1.00 91.00 81 ALA A O 1
ATOM 639 N N . TYR A 1 82 ? 14.263 0.494 -11.636 1.00 90.06 82 TYR A N 1
ATOM 640 C CA . TYR A 1 82 ? 13.761 1.809 -11.225 1.00 90.06 82 TYR A CA 1
ATOM 641 C C . TYR A 1 82 ? 12.357 2.121 -11.774 1.00 90.06 82 TYR A C 1
ATOM 643 O O . TYR A 1 82 ? 11.514 2.653 -11.051 1.00 90.06 82 TYR A O 1
ATOM 651 N N . SER A 1 83 ? 12.083 1.755 -13.030 1.00 88.50 83 SER A N 1
ATOM 652 C CA . SER A 1 83 ? 10.762 1.906 -13.654 1.00 88.50 83 SER A CA 1
ATOM 653 C C . SER A 1 83 ? 9.681 1.112 -12.916 1.00 88.50 83 SER A C 1
ATOM 655 O O 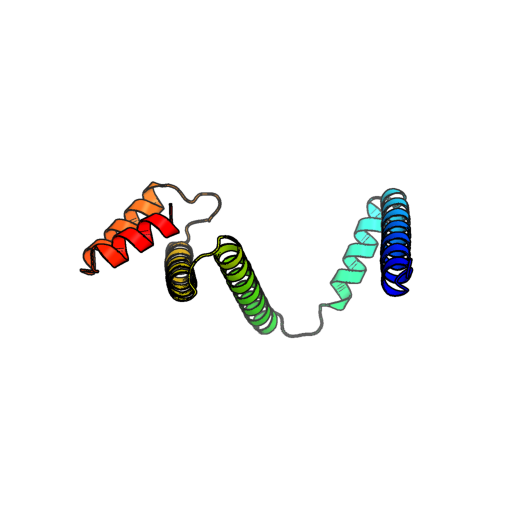. SER A 1 83 ? 8.615 1.650 -12.635 1.00 88.50 83 SER A O 1
ATOM 657 N N . THR A 1 84 ? 9.978 -0.125 -12.517 1.00 87.00 84 THR A N 1
ATOM 658 C CA . THR A 1 84 ? 9.080 -0.968 -11.717 1.00 87.00 84 THR A CA 1
ATOM 659 C C . THR A 1 84 ? 8.851 -0.390 -10.323 1.00 87.00 84 THR A C 1
ATOM 661 O O . THR A 1 84 ? 7.714 -0.351 -9.866 1.00 87.00 84 THR A O 1
ATOM 664 N N . VAL A 1 85 ? 9.899 0.120 -9.662 1.00 85.94 85 VAL A N 1
ATOM 665 C CA . VAL A 1 85 ? 9.769 0.799 -8.358 1.00 85.94 85 VAL A CA 1
ATOM 666 C C . VAL A 1 85 ? 8.817 1.990 -8.472 1.00 85.94 85 VAL A C 1
ATOM 668 O O . VAL A 1 85 ? 7.913 2.146 -7.654 1.00 85.94 85 VAL A O 1
ATOM 671 N N . LYS A 1 86 ? 8.985 2.812 -9.514 1.00 89.38 86 LYS A N 1
ATOM 672 C CA . LYS A 1 86 ? 8.122 3.969 -9.778 1.00 89.38 86 LYS A CA 1
ATOM 673 C C . LYS A 1 86 ? 6.670 3.555 -10.031 1.00 89.38 86 LYS A C 1
ATOM 675 O O . LYS A 1 86 ? 5.765 4.179 -9.476 1.00 89.38 86 LYS A O 1
ATOM 680 N N . ASP A 1 87 ? 6.452 2.515 -10.836 1.00 87.69 87 ASP A N 1
ATOM 681 C CA . ASP A 1 87 ? 5.117 1.969 -11.099 1.00 87.69 87 ASP A CA 1
ATOM 682 C C . ASP A 1 87 ? 4.450 1.514 -9.793 1.00 87.69 87 ASP A C 1
ATOM 684 O O . ASP A 1 87 ? 3.316 1.904 -9.514 1.00 87.69 87 ASP A O 1
ATOM 688 N N . TYR A 1 88 ? 5.167 0.752 -8.967 1.00 87.00 88 TYR A N 1
ATOM 689 C CA . TYR A 1 88 ? 4.641 0.167 -7.732 1.00 87.00 88 TYR A CA 1
ATOM 690 C C . TYR A 1 88 ? 4.303 1.240 -6.698 1.00 87.00 88 TYR A C 1
ATOM 692 O O . TYR A 1 88 ? 3.208 1.239 -6.149 1.00 87.00 88 TYR A O 1
ATOM 700 N N . VAL A 1 89 ? 5.185 2.224 -6.498 1.00 88.44 89 VAL A N 1
ATOM 701 C CA . VAL A 1 89 ? 4.906 3.373 -5.622 1.00 88.44 89 VAL A CA 1
ATOM 702 C C . VAL A 1 89 ? 3.644 4.112 -6.070 1.00 88.44 89 VAL A C 1
ATOM 704 O O . VAL A 1 89 ? 2.784 4.427 -5.250 1.00 88.44 89 VAL A O 1
ATOM 707 N N . ASN A 1 90 ? 3.497 4.366 -7.373 1.00 87.88 90 ASN A N 1
ATOM 708 C CA . ASN A 1 90 ? 2.323 5.052 -7.907 1.00 87.88 90 ASN A CA 1
ATOM 709 C C . ASN A 1 90 ? 1.033 4.237 -7.706 1.00 87.88 90 ASN A C 1
ATOM 711 O O . ASN A 1 90 ? -0.012 4.805 -7.386 1.00 87.88 90 ASN A O 1
ATOM 715 N N . ILE A 1 91 ? 1.099 2.912 -7.871 1.00 87.75 91 ILE A N 1
ATOM 716 C CA . ILE A 1 91 ? -0.022 2.004 -7.601 1.00 87.75 91 ILE A CA 1
ATOM 717 C C . ILE A 1 91 ? -0.402 2.058 -6.115 1.00 87.75 91 ILE A C 1
ATOM 719 O O . ILE A 1 91 ? -1.567 2.306 -5.801 1.00 87.75 91 ILE A O 1
ATOM 723 N N . SER A 1 92 ? 0.566 1.930 -5.203 1.00 86.50 92 SER A N 1
ATOM 724 C CA . SER A 1 92 ? 0.327 1.982 -3.755 1.00 86.50 92 SER A CA 1
ATOM 725 C C . SER A 1 92 ? -0.282 3.315 -3.306 1.00 86.50 92 SER A C 1
ATOM 727 O O . SER A 1 92 ? -1.218 3.324 -2.507 1.00 86.50 92 SER A O 1
ATOM 729 N N . VAL A 1 93 ? 0.171 4.451 -3.850 1.00 87.00 93 VAL A N 1
ATOM 730 C CA . VAL A 1 93 ? -0.408 5.775 -3.545 1.00 87.00 93 VAL A CA 1
ATOM 731 C C . VAL A 1 93 ? -1.868 5.865 -3.999 1.00 87.00 93 VAL A C 1
ATOM 733 O O . VAL A 1 93 ? -2.721 6.373 -3.269 1.00 87.00 93 VAL A O 1
ATOM 736 N N . LYS A 1 94 ? -2.195 5.342 -5.186 1.00 88.38 94 LYS A N 1
ATOM 737 C CA . LYS A 1 94 ? -3.576 5.334 -5.696 1.00 88.38 94 LYS A CA 1
ATOM 738 C C . LYS A 1 94 ? -4.488 4.422 -4.883 1.00 88.38 94 LYS A C 1
ATOM 740 O O . LYS A 1 94 ? -5.615 4.812 -4.590 1.00 88.38 94 LYS A O 1
ATOM 745 N N . PHE A 1 95 ? -4.011 3.237 -4.515 1.00 87.56 95 PHE A N 1
ATOM 746 C CA . PHE A 1 95 ? -4.780 2.295 -3.708 1.00 87.56 95 PHE A CA 1
ATOM 747 C C . PHE A 1 95 ? -5.029 2.832 -2.293 1.00 87.56 95 PHE A C 1
ATOM 749 O O . PHE A 1 95 ? -6.168 2.893 -1.843 1.00 87.56 95 PHE A O 1
ATOM 756 N N . THR A 1 96 ? -3.995 3.335 -1.617 1.00 86.44 96 THR A N 1
ATOM 757 C CA . THR A 1 96 ? -4.148 3.946 -0.283 1.00 86.44 96 THR A CA 1
ATOM 758 C C . THR A 1 96 ? -5.054 5.179 -0.305 1.00 86.44 96 THR A C 1
ATOM 760 O O . THR A 1 96 ? -5.809 5.403 0.640 1.00 86.44 96 THR A O 1
ATOM 763 N N . SER A 1 97 ? -5.044 5.953 -1.396 1.00 87.31 97 SER A N 1
ATOM 764 C CA . SER A 1 97 ? -6.000 7.048 -1.605 1.00 87.31 97 SER A CA 1
ATOM 765 C C . SER A 1 97 ? -7.442 6.541 -1.714 1.00 87.31 97 SER A C 1
ATOM 767 O O . SER A 1 97 ? -8.325 7.128 -1.096 1.00 87.31 97 SER A O 1
ATOM 769 N N . TYR A 1 98 ? -7.682 5.439 -2.434 1.00 88.25 98 TYR A N 1
ATOM 770 C CA . TYR A 1 98 ? -8.996 4.786 -2.495 1.00 88.25 98 TYR A CA 1
ATOM 771 C C . TYR A 1 98 ? -9.458 4.303 -1.111 1.00 88.25 98 TYR A C 1
ATOM 773 O O . TYR A 1 98 ? -10.577 4.614 -0.706 1.00 88.25 98 TYR A O 1
ATOM 781 N N . VAL A 1 99 ? -8.591 3.627 -0.351 1.00 84.88 99 VAL A N 1
ATOM 782 C CA . VAL A 1 99 ? -8.894 3.160 1.017 1.00 84.88 99 VAL A CA 1
ATOM 783 C C . VAL A 1 99 ? -9.312 4.334 1.911 1.00 84.88 99 VAL A C 1
ATOM 785 O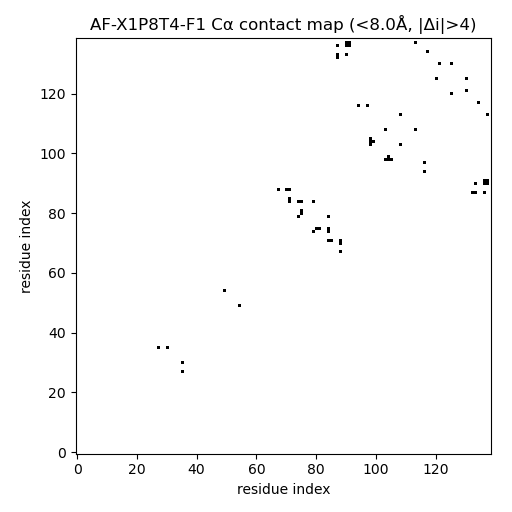 O . VAL A 1 99 ? -10.359 4.289 2.558 1.00 84.88 99 VAL A O 1
ATOM 788 N N . LYS A 1 100 ? -8.548 5.437 1.880 1.00 84.69 100 LYS A N 1
ATOM 789 C CA . LYS A 1 100 ? -8.862 6.664 2.631 1.00 84.69 100 LYS A CA 1
ATOM 790 C C . LYS A 1 100 ? -10.191 7.293 2.197 1.00 84.69 100 LYS A C 1
ATOM 792 O O . LYS A 1 100 ? -10.980 7.684 3.054 1.00 84.69 100 LYS A O 1
ATOM 797 N N . GLN A 1 101 ? -10.443 7.402 0.890 1.00 87.56 101 GLN A N 1
ATOM 798 C CA . GLN A 1 101 ? -11.668 8.007 0.348 1.00 87.56 101 GLN A CA 1
ATOM 799 C C . GLN A 1 101 ? -12.924 7.226 0.743 1.00 87.56 101 GLN A C 1
ATOM 801 O O . GLN A 1 101 ? -13.924 7.838 1.111 1.00 87.56 101 GLN A O 1
ATOM 806 N N . ASN A 1 102 ? -12.846 5.895 0.750 1.00 85.31 102 ASN A N 1
ATOM 807 C CA . ASN A 1 102 ? -13.951 5.023 1.154 1.00 85.31 102 ASN A CA 1
ATOM 808 C C . ASN A 1 102 ? -14.031 4.807 2.672 1.00 85.31 102 ASN A C 1
ATOM 810 O O . ASN A 1 102 ? -14.871 4.047 3.141 1.00 85.31 102 ASN A O 1
ATOM 814 N N . ARG A 1 103 ? -13.186 5.495 3.458 1.00 88.50 103 ARG A N 1
ATOM 815 C CA . ARG A 1 103 ? -13.125 5.394 4.928 1.00 88.50 103 ARG A CA 1
ATOM 816 C C . ARG A 1 103 ? -12.913 3.960 5.429 1.00 88.50 103 ARG A C 1
ATOM 818 O O . ARG A 1 103 ? -13.305 3.631 6.549 1.00 88.50 103 ARG A O 1
ATOM 825 N N . ILE A 1 104 ? -12.264 3.130 4.619 1.00 81.88 104 ILE A N 1
ATOM 826 C CA . ILE A 1 104 ? -11.913 1.762 4.983 1.00 81.88 104 ILE A CA 1
ATOM 827 C C . ILE A 1 104 ? -10.742 1.845 5.961 1.00 81.88 104 ILE A C 1
ATOM 829 O O . ILE A 1 104 ? -9.732 2.504 5.694 1.00 81.88 104 ILE A O 1
ATOM 833 N N . LYS A 1 105 ? -10.872 1.214 7.130 1.00 82.00 105 LYS A N 1
ATOM 834 C CA . LYS A 1 105 ? -9.756 1.131 8.077 1.00 82.00 105 LYS A CA 1
ATOM 835 C C . LYS A 1 105 ? -8.768 0.097 7.552 1.00 82.00 105 LYS A C 1
ATOM 837 O O . LYS A 1 105 ? -9.172 -1.007 7.210 1.00 82.00 105 LYS A O 1
ATOM 842 N N . PHE A 1 106 ? -7.476 0.422 7.538 1.00 78.00 106 PHE A N 1
ATOM 843 C CA . PHE A 1 106 ? -6.443 -0.525 7.095 1.00 78.00 106 PHE A CA 1
ATOM 844 C C . PHE A 1 106 ? -6.461 -1.839 7.893 1.00 78.00 106 PHE A C 1
ATOM 846 O O . PHE A 1 106 ? -6.243 -2.898 7.322 1.00 78.00 106 PHE A O 1
ATOM 853 N N . GLU A 1 107 ? -6.780 -1.776 9.188 1.00 81.69 107 GLU A N 1
ATOM 854 C CA . GLU A 1 107 ? -6.911 -2.942 10.079 1.00 81.69 107 GLU A CA 1
ATOM 855 C C . GLU A 1 107 ? -8.079 -3.867 9.708 1.00 81.69 107 GLU A C 1
ATOM 857 O O . GLU A 1 107 ? -8.069 -5.041 10.062 1.00 81.69 107 GLU A O 1
ATOM 862 N N . SER A 1 108 ? -9.088 -3.340 9.012 1.00 81.81 108 SER A N 1
ATOM 863 C CA . SER A 1 108 ? -10.268 -4.081 8.568 1.00 81.81 108 SER A CA 1
ATOM 864 C C . SER A 1 108 ? -10.302 -4.263 7.052 1.00 81.81 108 SER A C 1
ATOM 866 O O . SER A 1 108 ? -11.365 -4.571 6.520 1.00 81.81 108 SER A O 1
ATOM 868 N N . LEU A 1 109 ? -9.187 -4.008 6.357 1.00 82.69 109 LEU A N 1
ATOM 869 C CA . LEU A 1 109 ? -9.106 -4.122 4.906 1.00 82.69 109 LEU A CA 1
ATOM 870 C C . LEU A 1 109 ? -9.291 -5.591 4.514 1.00 82.69 109 LEU A C 1
ATOM 872 O O . LEU A 1 109 ? -8.450 -6.436 4.826 1.00 82.69 109 LEU A O 1
ATOM 876 N N . ALA A 1 110 ? -10.397 -5.887 3.842 1.00 88.62 110 ALA A N 1
ATOM 877 C CA . ALA A 1 110 ? -10.739 -7.228 3.404 1.00 88.62 110 ALA A CA 1
ATOM 878 C C . ALA A 1 110 ? -10.370 -7.442 1.933 1.00 88.62 110 ALA A C 1
ATOM 880 O O . ALA A 1 110 ? -10.227 -6.505 1.146 1.00 88.62 110 ALA A O 1
ATOM 881 N N . MET A 1 111 ? -10.269 -8.710 1.528 1.00 86.50 111 MET A N 1
ATOM 882 C CA . MET A 1 111 ? -10.009 -9.052 0.128 1.00 86.50 111 MET A CA 1
ATOM 883 C C . MET A 1 111 ? -11.120 -8.549 -0.810 1.00 86.50 111 MET A C 1
ATOM 885 O O . MET A 1 111 ? -10.840 -8.184 -1.947 1.00 86.50 111 MET A O 1
ATOM 889 N N . SER A 1 112 ? -12.358 -8.445 -0.314 1.00 86.50 112 SER A N 1
ATOM 890 C CA . SER A 1 112 ? -13.475 -7.837 -1.044 1.00 86.50 112 SER A CA 1
ATOM 891 C C . SER A 1 112 ? -13.216 -6.375 -1.412 1.00 86.50 112 SER A C 1
ATOM 893 O O . SER A 1 112 ? -13.532 -5.979 -2.528 1.00 86.50 112 SER A O 1
ATOM 895 N N . ASP A 1 113 ? -12.587 -5.597 -0.525 1.00 86.75 113 ASP A N 1
ATOM 896 C CA . ASP A 1 113 ? -12.252 -4.189 -0.783 1.00 86.75 113 ASP A CA 1
ATOM 897 C C . ASP A 1 113 ? -11.174 -4.070 -1.873 1.00 86.75 113 ASP A C 1
ATOM 899 O O . ASP A 1 113 ? -11.191 -3.166 -2.713 1.00 86.75 113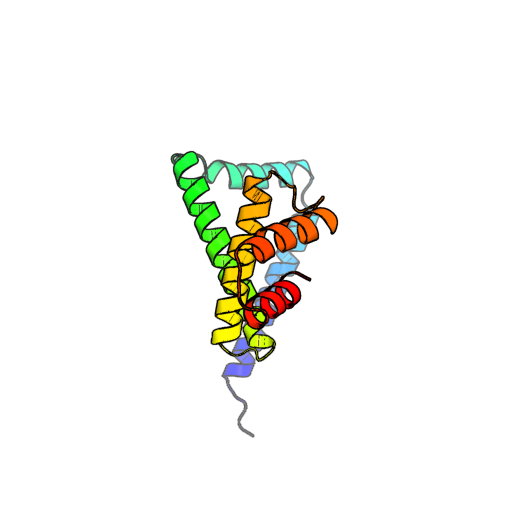 ASP A O 1
ATOM 903 N N . VAL A 1 114 ? -10.224 -5.012 -1.873 1.00 85.94 114 VAL A N 1
ATOM 904 C CA . VAL A 1 114 ? -9.197 -5.126 -2.915 1.00 85.94 114 VAL A CA 1
ATOM 905 C C . VAL A 1 114 ? -9.845 -5.480 -4.249 1.00 85.94 114 VAL A C 1
ATOM 907 O O . VAL A 1 114 ? -9.578 -4.816 -5.248 1.00 85.94 114 VAL A O 1
ATOM 910 N N . ASP A 1 115 ? -10.707 -6.493 -4.285 1.00 87.88 115 ASP A N 1
ATOM 911 C CA . ASP A 1 115 ? -11.365 -6.936 -5.514 1.00 87.88 115 ASP A CA 1
ATOM 912 C C . ASP A 1 115 ? -12.316 -5.864 -6.078 1.00 87.88 115 ASP A C 1
ATOM 914 O O . ASP A 1 115 ? -12.367 -5.665 -7.296 1.00 87.88 115 ASP A O 1
ATOM 918 N N . GLU A 1 116 ? -12.992 -5.098 -5.217 1.00 90.50 116 GLU A N 1
ATOM 919 C CA . GLU A 1 116 ? -13.795 -3.942 -5.624 1.00 90.5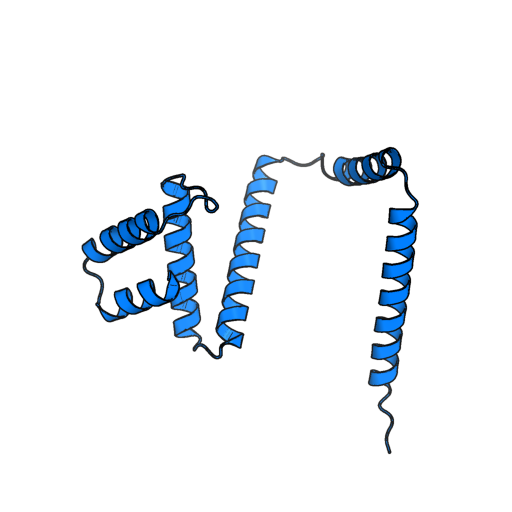0 116 GLU A CA 1
ATOM 920 C C . GLU A 1 116 ? -12.925 -2.862 -6.281 1.00 90.50 116 GLU A C 1
ATOM 922 O O . GLU A 1 116 ? -13.230 -2.401 -7.387 1.00 90.50 116 GLU A O 1
ATOM 927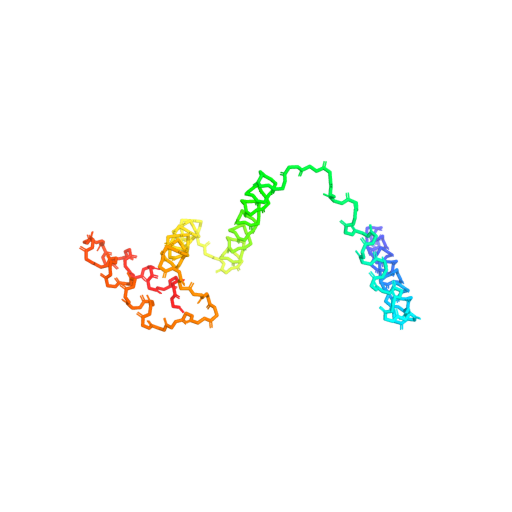 N N . TYR A 1 117 ? -11.790 -2.512 -5.666 1.00 90.19 117 TYR A N 1
ATOM 928 C CA . TYR A 1 117 ? -10.825 -1.591 -6.265 1.00 90.19 117 TYR A CA 1
ATOM 929 C C . TYR A 1 117 ? -10.312 -2.093 -7.622 1.00 90.19 117 TYR A C 1
ATOM 931 O O . TYR A 1 117 ? -10.263 -1.330 -8.592 1.00 90.19 117 TYR A O 1
ATOM 939 N N . LEU A 1 118 ? -9.950 -3.376 -7.717 1.00 88.25 118 LEU A N 1
ATOM 940 C CA . LEU A 1 118 ? -9.477 -3.992 -8.958 1.00 88.25 118 LEU A CA 1
ATOM 941 C C . LEU A 1 118 ? -10.539 -3.920 -10.063 1.00 88.25 118 LEU A C 1
ATOM 943 O O . LEU A 1 118 ? -10.211 -3.555 -11.195 1.00 88.25 118 LEU A O 1
ATOM 947 N N . SER A 1 119 ? -11.804 -4.187 -9.733 1.00 88.56 119 SER A N 1
ATOM 948 C CA . SER A 1 119 ? -12.943 -4.061 -10.651 1.00 88.56 119 SER A CA 1
ATOM 949 C C . SER A 1 119 ? -13.115 -2.619 -11.155 1.00 88.56 119 SER A C 1
ATOM 951 O O . SER A 1 119 ? -13.209 -2.373 -12.363 1.00 88.56 119 SER A O 1
ATOM 953 N N . LEU A 1 120 ? -13.031 -1.641 -10.248 1.00 89.06 120 LEU A N 1
ATOM 954 C CA . LEU A 1 120 ? -13.092 -0.206 -10.550 1.00 89.06 120 LEU A CA 1
ATOM 955 C C . LEU A 1 120 ? -11.957 0.270 -11.461 1.00 89.06 120 LEU A C 1
ATOM 957 O O . LEU A 1 120 ? -12.138 1.172 -12.278 1.00 89.06 120 LEU A O 1
ATOM 961 N N . VAL A 1 121 ? -10.762 -0.299 -11.315 1.00 87.25 121 VAL A N 1
ATOM 962 C CA . VAL A 1 121 ? -9.631 0.024 -12.188 1.00 87.25 121 VAL A CA 1
ATOM 963 C C . VAL A 1 121 ? -9.767 -0.678 -13.539 1.00 87.25 121 VAL A C 1
ATOM 965 O O . VAL A 1 121 ? -9.450 -0.082 -14.571 1.00 87.25 121 VAL A O 1
ATOM 968 N N . ARG A 1 122 ? -10.271 -1.917 -13.560 1.00 85.00 122 ARG A N 1
ATOM 969 C CA . ARG A 1 122 ? -10.478 -2.694 -14.788 1.00 85.00 122 ARG A CA 1
ATOM 970 C C . ARG A 1 122 ? -11.483 -2.029 -15.727 1.00 85.00 122 ARG A C 1
ATOM 972 O O . ARG A 1 122 ? -11.258 -2.029 -16.936 1.00 85.00 122 ARG A O 1
ATOM 979 N N . SER A 1 123 ? -12.524 -1.397 -15.186 1.00 83.31 123 SER A N 1
ATOM 980 C CA . SER A 1 123 ? -13.529 -0.667 -15.972 1.00 83.31 123 SER A CA 1
ATOM 981 C C . SER A 1 123 ? -12.982 0.578 -16.688 1.00 83.31 123 SER A C 1
ATOM 983 O O . SER A 1 123 ? -13.600 1.064 -17.631 1.00 83.31 123 SER A O 1
ATOM 985 N N . ARG A 1 124 ? -11.787 1.066 -16.320 1.00 83.88 124 ARG A N 1
ATOM 986 C CA . ARG A 1 124 ? -11.117 2.223 -16.952 1.00 83.88 124 ARG A CA 1
ATOM 987 C C . ARG A 1 124 ? -10.312 1.871 -18.208 1.00 83.88 124 ARG A C 1
ATOM 989 O O . ARG A 1 124 ? -9.517 2.685 -18.668 1.00 83.88 124 ARG A O 1
ATOM 996 N N . ASN A 1 125 ? -10.498 0.664 -18.741 1.00 81.44 125 ASN A N 1
ATOM 997 C CA . ASN A 1 125 ? -9.900 0.185 -19.989 1.00 81.44 125 ASN A CA 1
ATOM 998 C C . ASN A 1 125 ? -8.358 0.263 -20.026 1.00 81.44 125 ASN A C 1
ATOM 1000 O O . ASN A 1 125 ? -7.746 0.623 -21.031 1.00 81.44 125 ASN A O 1
ATOM 1004 N N . ILE A 1 126 ? -7.712 -0.050 -18.899 1.00 85.31 126 ILE A N 1
ATOM 1005 C CA . ILE A 1 126 ? -6.249 -0.0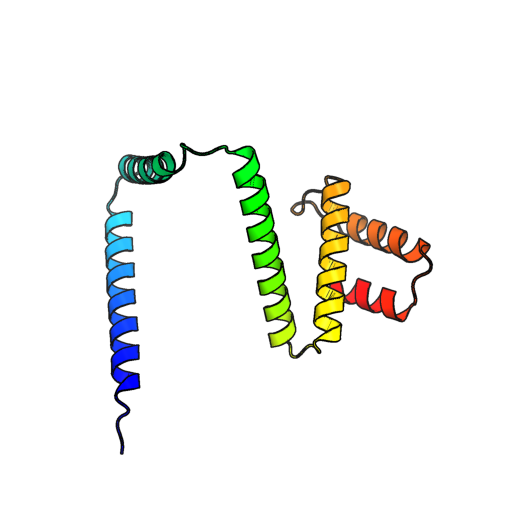84 -18.812 1.00 85.31 126 ILE A CA 1
ATOM 1006 C C . ILE A 1 126 ? -5.670 -1.326 -19.502 1.00 85.31 126 ILE A C 1
ATOM 1008 O O . ILE A 1 126 ? -6.312 -2.375 -19.576 1.00 85.31 126 ILE A O 1
ATOM 1012 N N . SER A 1 127 ? -4.417 -1.235 -19.960 1.00 86.50 127 SER A N 1
ATOM 1013 C CA . SER A 1 127 ? -3.749 -2.370 -20.606 1.00 86.50 127 SER A CA 1
ATOM 1014 C C . SER A 1 127 ? -3.638 -3.582 -19.669 1.00 86.50 127 SER A C 1
ATOM 1016 O O . SER A 1 127 ? -3.435 -3.433 -18.460 1.00 86.50 127 SER A O 1
ATOM 1018 N N . ASN A 1 128 ? -3.697 -4.795 -20.228 1.00 86.62 128 ASN A N 1
ATOM 1019 C CA . ASN A 1 128 ? -3.531 -6.034 -19.457 1.00 86.62 128 ASN A CA 1
ATOM 1020 C C . ASN A 1 128 ? -2.185 -6.087 -18.719 1.00 86.62 128 ASN A C 1
ATOM 1022 O O . ASN A 1 128 ? -2.130 -6.556 -17.588 1.00 86.62 128 ASN A O 1
ATOM 1026 N N . ASN A 1 129 ? -1.120 -5.546 -19.317 1.00 85.31 129 ASN A N 1
ATOM 1027 C CA . ASN A 1 129 ? 0.194 -5.458 -18.680 1.00 85.31 129 ASN A CA 1
ATOM 1028 C C . ASN A 1 129 ? 0.168 -4.532 -17.449 1.00 85.31 129 ASN A C 1
ATOM 1030 O O . ASN A 1 129 ? 0.683 -4.872 -16.387 1.00 85.31 129 ASN A O 1
ATOM 1034 N N . THR A 1 130 ? -0.484 -3.371 -17.562 1.00 82.00 130 THR A N 1
ATOM 1035 C CA . THR A 1 130 ? -0.669 -2.444 -16.434 1.00 82.00 130 THR A CA 1
ATOM 1036 C C . THR A 1 130 ? -1.524 -3.070 -15.333 1.00 82.00 130 THR A C 1
ATOM 1038 O O . THR A 1 130 ? -1.207 -2.918 -14.157 1.00 82.00 130 THR A O 1
ATOM 1041 N N . TYR A 1 131 ? -2.577 -3.801 -15.703 1.00 84.62 131 TYR A N 1
ATOM 1042 C CA . TYR A 1 131 ? -3.448 -4.484 -14.748 1.00 84.62 131 TYR A CA 1
ATOM 1043 C C . TYR A 1 131 ? -2.721 -5.621 -14.015 1.00 84.62 131 TYR A C 1
ATOM 1045 O O . TYR A 1 131 ? -2.825 -5.724 -12.798 1.00 84.62 131 TYR A O 1
ATOM 1053 N N . ALA A 1 132 ? -1.906 -6.410 -14.722 1.00 85.56 132 ALA A N 1
ATOM 1054 C CA . ALA A 1 132 ? -1.085 -7.459 -14.117 1.00 85.56 132 ALA A CA 1
ATOM 1055 C C . ALA A 1 132 ? -0.069 -6.891 -13.111 1.00 85.56 132 ALA A C 1
ATOM 1057 O O . ALA A 1 132 ? 0.060 -7.407 -12.004 1.00 85.56 132 ALA A O 1
ATOM 1058 N N . LYS A 1 133 ? 0.603 -5.781 -13.455 1.00 84.19 133 LYS A N 1
ATOM 1059 C CA . LYS A 1 133 ? 1.484 -5.061 -12.518 1.00 84.19 133 LYS A CA 1
ATOM 1060 C C . LYS A 1 133 ? 0.738 -4.574 -11.277 1.00 84.19 133 LYS A C 1
ATOM 1062 O O . LYS A 1 133 ? 1.289 -4.615 -10.185 1.00 84.19 133 LYS A O 1
ATOM 1067 N N . LEU A 1 134 ? -0.495 -4.106 -11.452 1.00 85.62 134 LEU A N 1
ATOM 1068 C CA . LEU A 1 134 ? -1.329 -3.613 -10.363 1.00 85.62 134 LEU A CA 1
ATOM 1069 C C . LEU A 1 134 ? -1.751 -4.739 -9.414 1.00 85.62 134 LEU A C 1
ATOM 1071 O O . LEU A 1 134 ? -1.612 -4.576 -8.207 1.00 85.62 134 LEU A O 1
ATOM 1075 N N . ILE A 1 135 ? -2.160 -5.895 -9.944 1.00 85.31 135 ILE A N 1
ATOM 1076 C CA . ILE A 1 135 ? -2.458 -7.086 -9.134 1.00 85.31 135 ILE A CA 1
ATOM 1077 C C . ILE A 1 135 ? -1.222 -7.524 -8.344 1.00 85.31 135 ILE A C 1
ATOM 1079 O O . ILE A 1 135 ? -1.307 -7.650 -7.129 1.00 85.31 135 ILE A O 1
ATOM 1083 N N . ASN A 1 136 ? -0.073 -7.678 -9.010 1.00 84.56 136 ASN A N 1
ATOM 1084 C CA . ASN A 1 136 ? 1.178 -8.119 -8.378 1.00 84.56 136 ASN A CA 1
ATOM 1085 C C . ASN A 1 136 ? 1.753 -7.124 -7.358 1.00 84.56 136 ASN A C 1
ATOM 1087 O O . ASN A 1 136 ? 2.701 -7.453 -6.653 1.00 84.56 136 ASN A O 1
ATOM 1091 N N . CYS A 1 137 ? 1.285 -5.877 -7.368 1.00 83.56 137 CYS A N 1
ATOM 1092 C CA . CYS A 1 137 ? 1.715 -4.859 -6.419 1.00 83.56 137 CYS A CA 1
ATOM 1093 C C . CYS A 1 137 ? 0.798 -4.794 -5.189 1.00 83.56 137 CYS A C 1
ATOM 1095 O O . CYS A 1 137 ? 1.250 -4.354 -4.136 1.00 83.56 137 CYS A O 1
ATOM 1097 N N . ILE A 1 138 ? -0.488 -5.133 -5.336 1.00 80.62 138 ILE A N 1
ATOM 1098 C CA . ILE A 1 138 ? -1.492 -5.005 -4.267 1.00 80.62 138 ILE A CA 1
ATOM 1099 C C . ILE A 1 138 ? -1.680 -6.323 -3.504 1.00 80.62 138 ILE A C 1
ATOM 1101 O O . ILE A 1 138 ? -1.931 -6.276 -2.302 1.00 80.62 138 ILE A O 1
ATOM 1105 N N . ARG A 1 139 ? -1.582 -7.465 -4.194 1.00 72.06 139 ARG A N 1
ATOM 1106 C CA . ARG A 1 139 ? -1.615 -8.809 -3.601 1.00 72.06 139 ARG A CA 1
ATOM 1107 C C . ARG A 1 139 ? -0.211 -9.262 -3.227 1.00 72.06 139 ARG A C 1
ATOM 1109 O O . ARG A 1 139 ? -0.089 -9.905 -2.166 1.00 72.06 139 ARG A O 1
#

pLDDT: mean 70.8, std 17.19, range [33.19, 91.0]

Foldseek 3Di:
DDDDPVVVVVVVVVVVVVVVVVVVVVVCVPDDPVVNVVVVVVVVVVPPPDDPPVVVVVVVVVVLVVVLVVQLVVCVVVVDDPVLSVLLSVLVVVLVVQCVVVVPDPVNDDVVSVVVVLVVVVVVVDDPVSSVSSVVSPD

Radius of gyration: 23.48 Å; Cα contacts (8 Å, |Δi|>4): 35; chains: 1; bounding box: 63×36×60 Å

Sequence (139 aa):
MQNNLNTKIAEGNVSLRNIIEEDLIQRIKGLSSGELLGAYRSLSGLKTSSNNNLQISKKNNQLEKDIIREYSTHLRSQNKAYSTVKDYVNISVKFTSYVKQNRIKFESLAMSDVDEYLSLVRSRNISNNTYAKLINCIR

Secondary structure (DSSP, 8-state):
----HHHHHHHHHHHHHHHHHHHHHHHHHHS-HHHHHHHHHHHHHTT-SS-HHHHHHHHHHHHHHHHHHHHHHHHHHTT--HHHHHHHHHHHHHHHHHHHHTT--GGG--HHHHHHHHHHHHTTT--HHHHHHHHHHH-